Protein AF-A0A0C9UYC2-F1 (afdb_monomer)

Foldseek 3Di:
DVVVVVVCVVPVPPDPDCVVVVVLVVVLCCVPPVVVPVQPPVNSVVVSVVVVVVVCVVPVVVVVPPPDPVND

Radius of gyration: 17.96 Å; Cα contacts (8 Å, |Δi|>4): 13; chains: 1; bounding box: 40×17×50 Å

InterPro domains:
  IPR008906 HAT, C-terminal dimerisation domain [PF05699] (1-51)
  IPR012337 Ribonuclease H-like superfamily [SSF53098] (1-55)

Solvent-accessible surface area (backbone atoms only — not comparable to full-atom values): 4476 Å² total; per-residue (Å²): 112,74,68,60,54,52,50,46,65,60,55,70,74,51,75,91,64,65,63,66,59,51,50,50,53,62,64,42,43,53,59,46,64,72,66,67,40,87,66,50,72,67,61,49,50,53,49,52,51,50,54,49,50,56,52,45,70,75,54,55,63,66,73,80,65,63,77,51,86,86,80,112

Organism: Sphaerobolus stellatus (strain SS14) (NCBI:txid990650)

Structure (mmCIF, N/CA/C/O backbone):
data_AF-A0A0C9UYC2-F1
#
_entry.id   AF-A0A0C9UYC2-F1
#
loop_
_atom_site.group_PDB
_atom_site.id
_atom_site.type_symbol
_atom_site.label_atom_id
_atom_site.label_alt_id
_atom_site.label_comp_id
_atom_site.label_asym_id
_atom_site.label_entity_id
_atom_site.label_seq_id
_atom_site.pdbx_PDB_ins_code
_atom_site.Cartn_x
_atom_site.Cartn_y
_atom_site.Cartn_z
_atom_site.occupancy
_atom_site.B_iso_or_equiv
_atom_site.auth_seq_id
_atom_site.auth_comp_id
_atom_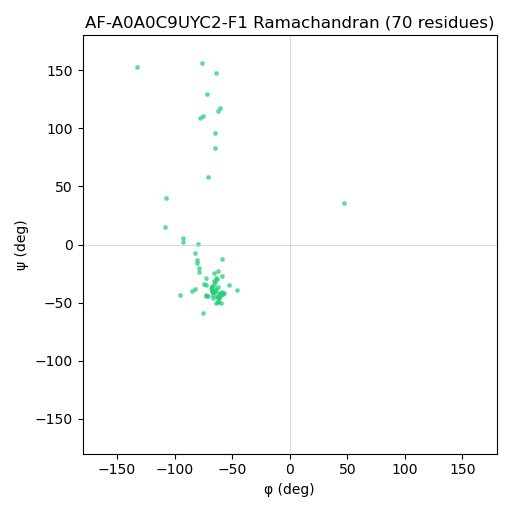site.auth_asym_id
_atom_site.auth_atom_id
_atom_site.pdbx_PDB_model_num
ATOM 1 N N . TYR A 1 1 ? -21.973 -3.333 19.310 1.00 68.81 1 TYR A N 1
ATOM 2 C CA . TYR A 1 1 ? -22.369 -4.044 18.074 1.00 68.81 1 TYR A CA 1
ATOM 3 C C . TYR A 1 1 ? -21.153 -4.707 17.426 1.00 68.81 1 TYR A C 1
ATOM 5 O O . TYR A 1 1 ? -20.537 -4.108 16.549 1.00 68.81 1 TYR A O 1
ATOM 13 N N . PRO A 1 2 ? -20.776 -5.925 17.851 1.00 82.56 2 PRO A N 1
ATOM 14 C CA . PRO A 1 2 ? -19.545 -6.581 17.390 1.00 82.56 2 PRO A CA 1
ATOM 15 C C . PRO A 1 2 ? -19.542 -6.880 15.881 1.00 82.56 2 PRO A C 1
ATOM 17 O O . PRO A 1 2 ? -18.491 -6.852 15.251 1.00 82.56 2 PRO A O 1
ATOM 20 N N . THR A 1 3 ? -20.711 -7.114 15.282 1.00 87.00 3 THR A N 1
ATOM 21 C CA . THR A 1 3 ? -20.851 -7.409 13.847 1.00 87.00 3 THR A CA 1
ATOM 22 C C . THR A 1 3 ? -20.577 -6.192 12.964 1.00 87.00 3 THR A C 1
ATOM 24 O O . THR A 1 3 ? -19.855 -6.297 11.980 1.00 87.00 3 THR A O 1
ATOM 27 N N . ILE A 1 4 ? -21.109 -5.023 13.338 1.00 86.94 4 ILE A N 1
ATOM 28 C CA . ILE A 1 4 ? -20.919 -3.771 12.585 1.00 86.94 4 ILE A CA 1
ATOM 29 C C . ILE A 1 4 ? -19.462 -3.311 12.683 1.00 86.94 4 ILE A C 1
ATOM 31 O O . ILE A 1 4 ? -18.899 -2.846 11.701 1.00 86.94 4 ILE A O 1
ATOM 35 N N . PHE A 1 5 ? -18.837 -3.493 13.849 1.00 84.50 5 PHE A N 1
ATOM 36 C CA . PHE A 1 5 ? -17.428 -3.165 14.051 1.00 84.50 5 PHE A CA 1
ATOM 37 C C . PHE A 1 5 ? -16.505 -3.994 13.145 1.00 84.50 5 PHE A C 1
ATOM 39 O O . PHE A 1 5 ? -15.643 -3.432 12.480 1.00 84.50 5 PHE A O 1
ATOM 46 N N . LYS A 1 6 ? -16.735 -5.311 13.045 1.00 85.81 6 LYS A N 1
ATOM 47 C CA . LYS A 1 6 ? -15.989 -6.179 12.118 1.00 85.81 6 LYS A CA 1
ATOM 48 C C . LYS A 1 6 ? -16.194 -5.769 10.659 1.00 85.81 6 LYS A C 1
ATOM 50 O O . LYS A 1 6 ? -15.225 -5.620 9.932 1.00 85.81 6 LYS A O 1
ATOM 55 N N . LEU A 1 7 ? -17.440 -5.492 10.267 1.00 88.62 7 LEU A N 1
ATOM 56 C CA . LEU A 1 7 ? -17.750 -5.026 8.914 1.00 88.62 7 LEU A CA 1
ATOM 57 C C . LEU A 1 7 ? -17.043 -3.701 8.583 1.00 88.62 7 LEU A C 1
ATOM 59 O O . LEU A 1 7 ? -16.527 -3.534 7.484 1.00 88.62 7 LEU A O 1
ATOM 63 N N . ALA A 1 8 ? -16.999 -2.763 9.530 1.00 86.94 8 ALA A N 1
ATOM 64 C CA . ALA A 1 8 ? -16.304 -1.494 9.350 1.00 86.94 8 ALA A CA 1
ATOM 65 C C . ALA A 1 8 ? -14.790 -1.691 9.178 1.00 86.94 8 ALA A C 1
ATOM 67 O O . ALA A 1 8 ? -14.191 -1.031 8.334 1.00 86.94 8 ALA A O 1
ATOM 68 N N . LEU A 1 9 ? -14.181 -2.620 9.921 1.00 85.75 9 LEU A N 1
ATOM 69 C CA . LEU A 1 9 ? -12.759 -2.944 9.777 1.00 85.75 9 LEU A CA 1
ATOM 70 C C . LEU A 1 9 ? -12.407 -3.541 8.413 1.00 85.75 9 LEU A C 1
ATOM 72 O O . LEU A 1 9 ? -11.294 -3.325 7.956 1.00 85.75 9 LEU A O 1
ATOM 76 N N . ASP A 1 10 ? -13.332 -4.237 7.755 1.00 85.06 10 ASP A N 1
ATOM 77 C CA . ASP A 1 10 ? -13.092 -4.794 6.421 1.00 85.06 10 ASP A CA 1
ATOM 78 C C . ASP A 1 10 ? -13.370 -3.770 5.308 1.00 85.06 10 ASP A C 1
ATOM 80 O O . ASP A 1 10 ? -12.627 -3.673 4.331 1.00 85.06 10 ASP A O 1
ATOM 84 N N . VAL A 1 11 ? -14.436 -2.974 5.455 1.00 84.25 11 VAL A N 1
ATOM 85 C CA . VAL A 1 11 ? -14.915 -2.058 4.406 1.00 84.25 11 VAL A CA 1
ATOM 86 C C . VAL A 1 11 ? -14.149 -0.735 4.382 1.00 84.25 11 VAL A C 1
ATOM 88 O O . VAL A 1 11 ? -13.872 -0.215 3.305 1.00 84.25 11 VAL A O 1
ATOM 91 N N . LEU A 1 12 ? -13.789 -0.169 5.538 1.00 82.88 12 LEU A N 1
ATOM 92 C CA . LEU A 1 12 ? -13.099 1.126 5.603 1.00 82.88 12 LEU A CA 1
ATOM 93 C C . LEU A 1 12 ? -11.686 1.134 4.985 1.00 82.88 12 LEU A C 1
ATOM 95 O O . LEU A 1 12 ? -11.349 2.128 4.342 1.00 82.88 12 LEU A O 1
ATOM 99 N N . PRO A 1 13 ? -10.843 0.092 5.142 1.00 80.69 13 PRO A N 1
ATOM 100 C CA . PRO A 1 13 ? -9.537 0.051 4.488 1.00 80.69 13 PRO A CA 1
ATOM 101 C C . PRO A 1 13 ? -9.605 -0.422 3.032 1.00 80.69 13 PRO A C 1
ATOM 103 O O . PRO A 1 13 ? -8.585 -0.362 2.340 1.00 80.69 13 PRO A O 1
ATOM 106 N N . ALA A 1 14 ? -10.767 -0.882 2.550 1.00 81.44 14 ALA A N 1
ATOM 107 C CA . ALA A 1 14 ? -10.939 -1.238 1.151 1.00 81.44 14 ALA A CA 1
ATOM 108 C C . ALA A 1 14 ? -10.690 0.002 0.284 1.00 81.44 14 ALA A C 1
ATOM 110 O O . ALA A 1 14 ? -11.351 1.037 0.394 1.00 81.44 14 ALA A O 1
ATOM 111 N N . GLN A 1 15 ? -9.670 -0.082 -0.559 1.00 74.81 15 GLN A N 1
ATOM 112 C CA . GLN A 1 15 ? -9.167 1.077 -1.270 1.00 74.81 15 GLN A CA 1
ATOM 113 C C . GLN A 1 15 ? -10.118 1.451 -2.413 1.00 74.81 15 GLN A C 1
ATOM 115 O O . GLN A 1 15 ? -10.236 0.727 -3.395 1.00 74.81 15 GLN A O 1
ATOM 120 N N . GLY A 1 16 ? -10.804 2.590 -2.286 1.00 79.12 16 GLY A N 1
ATOM 121 C CA . GLY A 1 16 ? -11.799 3.047 -3.266 1.00 79.12 16 GLY A CA 1
ATOM 122 C C . GLY A 1 16 ? -11.230 3.714 -4.526 1.00 79.12 16 GLY A C 1
ATOM 123 O O . GLY A 1 16 ? -12.007 4.161 -5.365 1.00 79.12 16 GLY A O 1
ATOM 124 N N . SER A 1 17 ? -9.903 3.834 -4.667 1.00 82.31 17 SER A N 1
ATOM 125 C CA . SER A 1 17 ? -9.265 4.480 -5.825 1.00 82.31 17 SER A CA 1
ATOM 126 C C . SER A 1 17 ? -8.115 3.658 -6.412 1.00 82.31 17 SER A C 1
ATOM 128 O O . SER A 1 17 ? -7.441 2.914 -5.700 1.00 82.31 17 SER A O 1
ATOM 130 N N . SER A 1 18 ? -7.867 3.835 -7.716 1.00 79.69 18 SER A N 1
ATOM 131 C CA . SER A 1 18 ? -6.763 3.212 -8.471 1.00 79.69 18 SER A CA 1
ATOM 132 C C . SER A 1 18 ? -5.412 3.919 -8.301 1.00 79.69 18 SER A C 1
ATOM 134 O O . SER A 1 18 ? -4.369 3.347 -8.613 1.00 79.69 18 SER A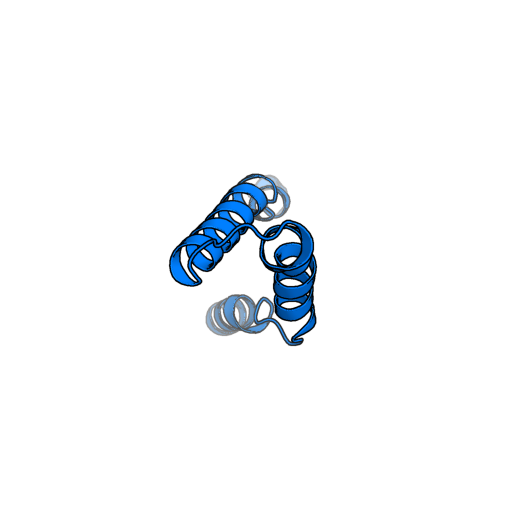 O 1
ATOM 136 N N . VAL A 1 19 ? -5.406 5.132 -7.739 1.00 79.75 19 VAL A N 1
ATOM 137 C CA . VAL A 1 19 ? -4.218 5.973 -7.472 1.00 79.75 19 VAL A CA 1
ATOM 138 C C . VAL A 1 19 ? -3.023 5.236 -6.826 1.00 79.75 19 VAL A C 1
ATOM 140 O O . VAL A 1 19 ? -1.878 5.520 -7.183 1.00 79.75 19 VAL A O 1
ATOM 143 N N . PRO A 1 20 ? -3.207 4.306 -5.873 1.00 75.56 20 PRO A N 1
ATOM 144 C CA . PRO A 1 20 ? -2.111 3.558 -5.253 1.00 75.56 20 PRO A CA 1
ATOM 145 C C . PRO A 1 20 ? -1.420 2.616 -6.239 1.00 75.56 20 PRO A C 1
ATOM 147 O O . PRO A 1 20 ? -0.190 2.540 -6.243 1.00 75.56 20 PRO A O 1
ATOM 150 N N . ALA A 1 21 ? -2.200 1.947 -7.095 1.00 77.94 21 ALA A N 1
ATOM 151 C CA . ALA A 1 21 ? -1.679 1.096 -8.156 1.00 77.94 21 ALA A CA 1
ATOM 152 C C . ALA A 1 21 ? -0.938 1.945 -9.198 1.00 77.94 21 ALA A C 1
ATOM 154 O O . ALA A 1 21 ? 0.209 1.658 -9.529 1.00 77.94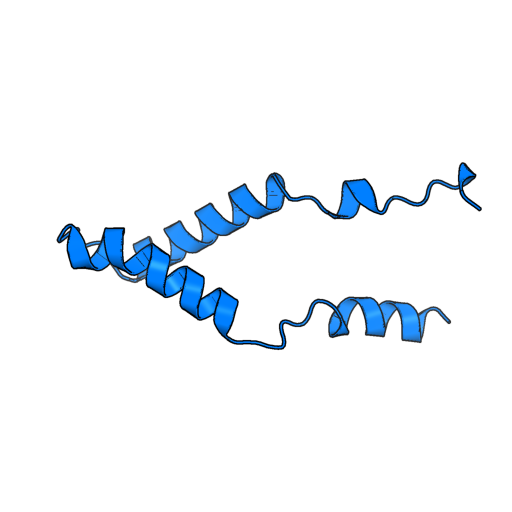 21 ALA A O 1
ATOM 155 N N . GLU A 1 22 ? -1.526 3.063 -9.630 1.00 83.38 22 GLU A N 1
ATOM 156 C CA . GLU A 1 22 ? -0.892 4.013 -10.559 1.00 83.38 22 GLU A CA 1
ATOM 157 C C . GLU A 1 22 ? 0.427 4.573 -10.014 1.00 83.38 22 GLU A C 1
ATOM 159 O O . GLU A 1 22 ? 1.419 4.670 -10.736 1.00 83.38 22 GLU A O 1
ATOM 164 N N . ARG A 1 23 ? 0.483 4.894 -8.716 1.00 82.12 23 ARG A N 1
ATOM 165 C CA . ARG A 1 23 ? 1.712 5.350 -8.057 1.00 82.12 23 ARG A CA 1
ATOM 166 C C . ARG A 1 23 ? 2.775 4.254 -8.019 1.00 82.12 23 ARG A C 1
ATOM 168 O O . ARG A 1 23 ? 3.950 4.560 -8.232 1.00 82.12 23 ARG A O 1
ATOM 175 N N . ALA A 1 24 ? 2.389 3.004 -7.754 1.00 79.00 24 ALA A N 1
ATOM 176 C CA . ALA A 1 24 ? 3.308 1.872 -7.807 1.00 79.00 24 ALA A CA 1
ATOM 177 C C . ALA A 1 24 ? 3.902 1.731 -9.218 1.00 79.00 24 ALA A C 1
ATOM 179 O O . ALA A 1 24 ? 5.127 1.765 -9.348 1.00 79.00 24 ALA A O 1
ATOM 180 N N . PHE A 1 25 ? 3.060 1.732 -10.261 1.00 77.88 25 PHE A N 1
ATOM 181 C CA . PHE A 1 25 ? 3.478 1.662 -11.668 1.00 77.88 25 PHE A CA 1
ATOM 182 C C . PHE A 1 25 ? 4.339 2.852 -12.114 1.00 77.88 25 PHE A C 1
ATOM 184 O O . PHE A 1 25 ? 5.368 2.670 -12.760 1.00 77.88 25 PHE A O 1
ATOM 191 N N . SER A 1 26 ? 3.992 4.079 -11.724 1.00 81.12 26 SER A N 1
ATOM 192 C CA . SER A 1 26 ? 4.800 5.254 -12.063 1.00 81.12 26 SER A CA 1
ATOM 193 C C . SER A 1 26 ? 6.162 5.243 -11.366 1.00 81.12 26 SER A C 1
ATOM 195 O O . SER A 1 26 ? 7.140 5.693 -11.958 1.00 81.12 26 SER A O 1
ATOM 197 N 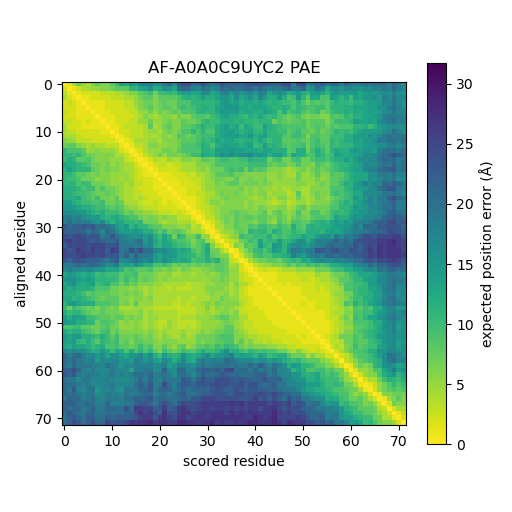N . SER A 1 27 ? 6.245 4.741 -10.127 1.00 77.19 27 SER A N 1
ATOM 198 C CA . SER A 1 27 ? 7.525 4.613 -9.413 1.00 77.19 27 SER A CA 1
ATOM 199 C C . SER A 1 27 ? 8.395 3.486 -9.975 1.00 77.19 27 SER A C 1
ATOM 201 O O . SER A 1 27 ? 9.619 3.549 -9.925 1.00 77.19 27 SER A O 1
ATOM 203 N N . ALA A 1 28 ? 7.743 2.466 -10.525 1.00 73.25 28 ALA A N 1
ATOM 204 C CA . ALA A 1 28 ? 8.340 1.313 -11.172 1.00 73.25 28 ALA A CA 1
ATOM 205 C C . ALA A 1 28 ? 8.949 1.646 -12.545 1.00 73.25 28 ALA A C 1
ATOM 207 O O . ALA A 1 28 ? 9.998 1.109 -12.898 1.00 73.25 28 ALA A O 1
ATOM 208 N N . ALA A 1 29 ? 8.331 2.571 -13.284 1.00 73.69 29 ALA A N 1
ATOM 209 C CA . ALA A 1 29 ? 8.724 2.952 -14.642 1.00 73.69 29 ALA A CA 1
ATOM 210 C C . ALA A 1 29 ? 10.170 3.478 -14.760 1.00 73.69 29 ALA A C 1
ATOM 212 O O . ALA A 1 29 ? 10.797 3.378 -15.818 1.00 73.69 29 ALA A O 1
ATOM 213 N N . GLU A 1 30 ? 10.728 4.048 -13.688 1.00 71.12 30 GLU A N 1
ATOM 214 C CA . GLU A 1 30 ? 12.116 4.515 -13.688 1.00 71.12 30 GLU A CA 1
ATOM 215 C C . GLU A 1 30 ? 13.123 3.358 -13.653 1.00 71.12 30 GLU A C 1
ATOM 217 O O . GLU A 1 30 ? 14.097 3.361 -14.411 1.00 71.12 30 GLU A O 1
ATOM 222 N N . SER A 1 31 ? 12.880 2.360 -12.802 1.00 63.91 31 SER A N 1
ATOM 223 C CA . SER A 1 31 ? 13.743 1.183 -12.681 1.00 63.91 31 SER A CA 1
ATOM 224 C C . SER A 1 31 ? 13.596 0.260 -13.890 1.00 63.91 31 SER A C 1
ATOM 226 O O . SER A 1 31 ? 14.604 -0.164 -14.445 1.00 63.91 31 SER A O 1
ATOM 228 N N . ASP A 1 32 ? 12.365 0.026 -14.337 1.00 63.56 32 ASP A N 1
ATOM 229 C CA . ASP A 1 32 ? 12.037 -0.898 -15.424 1.00 63.56 32 ASP A CA 1
ATOM 230 C C . ASP A 1 32 ? 12.398 -0.324 -16.809 1.00 63.56 32 ASP A C 1
ATOM 232 O O . ASP A 1 32 ? 13.255 -0.842 -17.525 1.00 63.56 32 ASP A O 1
ATOM 236 N N . THR A 1 33 ? 11.830 0.828 -17.177 1.00 60.78 33 THR A N 1
ATOM 237 C CA . THR A 1 33 ? 11.885 1.309 -18.567 1.00 60.78 33 THR A CA 1
ATOM 238 C C . THR A 1 33 ? 13.028 2.296 -18.823 1.00 60.78 33 THR A C 1
ATOM 240 O O . THR A 1 33 ? 13.725 2.200 -19.837 1.00 60.78 33 THR A O 1
ATOM 243 N N . LYS A 1 34 ? 13.264 3.260 -17.917 1.00 60.16 34 LYS A N 1
ATOM 244 C CA . LYS A 1 34 ? 14.235 4.352 -18.158 1.00 60.16 34 LYS A CA 1
ATOM 245 C C . LYS A 1 34 ? 15.695 3.917 -18.063 1.00 60.16 34 LYS A C 1
ATOM 247 O O . LYS A 1 34 ? 16.523 4.448 -18.801 1.00 60.16 34 LYS A O 1
ATOM 252 N N . ARG A 1 35 ? 16.032 2.964 -17.187 1.00 62.34 35 ARG A N 1
ATOM 253 C CA . ARG A 1 35 ? 17.419 2.479 -17.042 1.00 62.34 35 ARG A CA 1
ATOM 254 C C . ARG A 1 35 ? 17.752 1.257 -17.905 1.00 62.34 35 ARG A C 1
ATOM 256 O O . ARG A 1 35 ? 18.863 0.751 -17.784 1.00 62.34 35 ARG A O 1
ATOM 263 N N . ARG A 1 36 ? 16.837 0.804 -18.782 1.00 60.78 36 ARG A N 1
ATOM 264 C CA . ARG A 1 36 ? 16.976 -0.434 -19.583 1.00 60.78 36 ARG A CA 1
ATOM 265 C C . ARG A 1 36 ? 17.432 -1.630 -18.741 1.00 60.78 36 ARG A C 1
ATOM 267 O O . ARG A 1 36 ? 18.234 -2.446 -19.194 1.00 60.78 36 ARG A O 1
ATOM 274 N N . SER A 1 37 ? 16.972 -1.706 -17.496 1.00 63.94 37 SER A N 1
ATOM 275 C CA . SER A 1 37 ? 17.214 -2.900 -16.708 1.00 63.94 37 SER A CA 1
ATOM 276 C C . SER A 1 37 ? 16.197 -3.913 -17.216 1.00 63.94 37 SER A C 1
ATOM 278 O O . SER A 1 37 ? 15.000 -3.714 -17.075 1.00 63.94 37 SER A O 1
ATOM 280 N N . CYS A 1 38 ? 16.639 -4.937 -17.943 1.00 67.06 38 CYS A N 1
ATOM 281 C CA . CYS A 1 38 ? 15.763 -6.012 -18.414 1.00 67.06 38 CYS A CA 1
ATOM 282 C C . CYS A 1 38 ? 15.332 -6.886 -17.223 1.00 67.06 38 CYS A C 1
ATOM 284 O O . CYS A 1 38 ? 15.648 -8.073 -17.164 1.00 67.06 38 CYS A O 1
ATOM 286 N N . ILE A 1 39 ? 14.697 -6.273 -16.228 1.00 74.50 39 ILE A N 1
ATOM 287 C CA . ILE A 1 39 ? 14.137 -6.943 -15.068 1.00 74.50 39 ILE A CA 1
ATOM 288 C C . ILE A 1 39 ? 12.912 -7.697 -15.571 1.00 74.50 39 ILE A C 1
ATOM 290 O O . ILE A 1 39 ? 12.082 -7.161 -16.302 1.00 74.50 39 ILE A O 1
ATOM 294 N N . SER A 1 40 ? 12.829 -8.984 -15.242 1.00 81.94 40 SER A N 1
ATOM 295 C CA . SER A 1 40 ? 11.662 -9.771 -15.620 1.00 81.94 40 SER A CA 1
ATOM 296 C C . SER A 1 40 ? 10.419 -9.218 -14.907 1.00 81.94 40 SER A C 1
ATOM 298 O O . SER A 1 40 ? 10.524 -8.775 -13.760 1.00 81.94 40 SER A O 1
ATOM 300 N N . PRO A 1 41 ? 9.227 -9.285 -15.525 1.00 80.44 41 PRO A N 1
ATOM 301 C CA . PRO A 1 41 ? 7.989 -8.832 -14.885 1.00 80.44 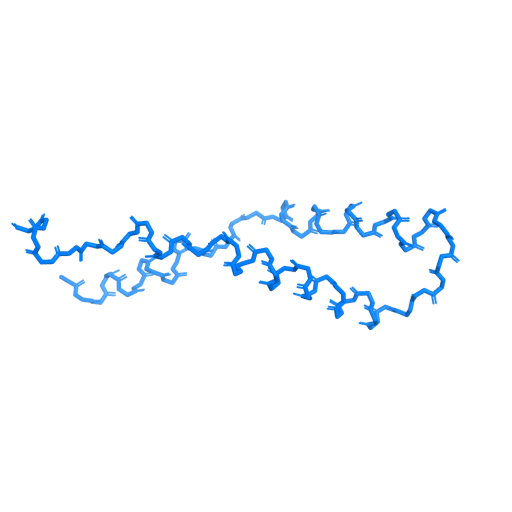41 PRO A CA 1
ATOM 302 C C . PRO A 1 41 ? 7.765 -9.454 -13.497 1.00 80.44 41 PRO A C 1
ATOM 304 O O . PRO A 1 41 ? 7.308 -8.777 -12.583 1.00 80.44 41 PRO A O 1
ATOM 307 N N . ILE A 1 42 ? 8.172 -10.716 -13.330 1.00 85.19 42 ILE A N 1
ATOM 308 C CA . ILE A 1 42 ? 8.094 -11.465 -12.068 1.00 85.19 42 ILE A CA 1
ATOM 309 C C . ILE A 1 42 ? 8.985 -10.825 -10.997 1.00 85.19 42 ILE A C 1
ATOM 311 O O . ILE A 1 42 ? 8.520 -10.522 -9.903 1.00 85.19 42 ILE A O 1
ATOM 315 N N . LEU A 1 43 ? 10.255 -10.558 -11.321 1.00 84.81 43 LEU A N 1
ATOM 316 C CA . LEU A 1 43 ? 11.190 -9.943 -10.377 1.00 84.81 43 LEU A CA 1
ATOM 317 C C . LEU A 1 43 ? 10.754 -8.518 -10.005 1.00 84.81 43 LEU A C 1
ATOM 319 O O . LEU A 1 43 ? 10.965 -8.065 -8.881 1.00 84.81 43 LEU A O 1
ATOM 323 N N . MET A 1 44 ? 10.121 -7.810 -10.941 1.00 84.69 44 MET A N 1
ATOM 324 C CA . MET A 1 44 ? 9.582 -6.481 -10.690 1.00 84.69 44 MET A CA 1
ATOM 325 C C . MET A 1 44 ? 8.416 -6.506 -9.696 1.00 84.69 44 MET A C 1
ATOM 327 O O . MET A 1 44 ? 8.361 -5.673 -8.790 1.00 84.69 44 MET A O 1
ATOM 331 N N . GLU A 1 45 ? 7.504 -7.466 -9.841 1.00 85.06 45 GLU A N 1
ATOM 332 C CA . GLU A 1 45 ? 6.387 -7.672 -8.920 1.00 85.06 45 GLU A CA 1
ATOM 333 C C . GLU A 1 45 ? 6.882 -8.014 -7.510 1.00 85.06 45 GLU A C 1
ATOM 335 O O . GLU A 1 45 ? 6.497 -7.349 -6.545 1.00 85.06 45 GLU A O 1
ATOM 340 N N . GLU A 1 46 ? 7.813 -8.964 -7.396 1.00 89.44 46 GLU A N 1
ATOM 341 C CA . GLU A 1 46 ? 8.444 -9.327 -6.122 1.00 89.44 46 GLU A CA 1
ATOM 342 C C . GLU A 1 46 ? 9.113 -8.119 -5.451 1.00 89.44 46 GLU A C 1
ATOM 344 O O . GLU A 1 46 ? 8.963 -7.905 -4.245 1.00 89.44 46 GLU A O 1
ATOM 349 N N . LEU A 1 47 ? 9.796 -7.273 -6.229 1.00 86.94 47 LEU A N 1
ATOM 350 C CA . LEU A 1 47 ? 10.446 -6.072 -5.710 1.00 86.94 47 LEU A CA 1
ATOM 351 C C . LEU A 1 47 ? 9.435 -5.030 -5.211 1.00 86.94 47 LEU A C 1
ATOM 353 O O . LEU A 1 47 ? 9.657 -4.405 -4.169 1.00 86.94 47 LEU A O 1
ATOM 357 N N . GLN A 1 48 ? 8.320 -4.830 -5.920 1.00 86.38 48 GLN A N 1
ATOM 358 C CA . GLN A 1 48 ? 7.266 -3.923 -5.455 1.00 86.38 48 G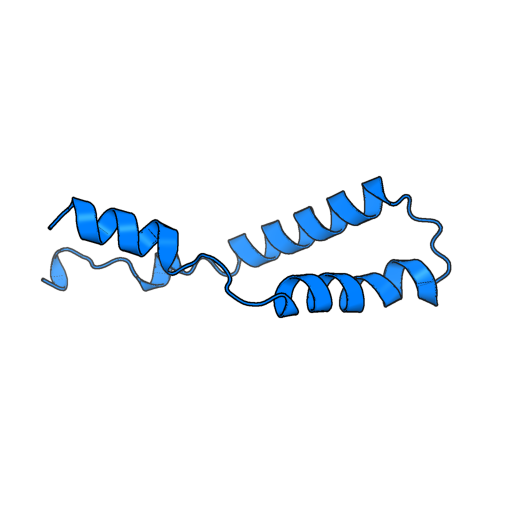LN A CA 1
ATOM 359 C C . GLN A 1 48 ? 6.568 -4.458 -4.198 1.00 86.38 48 GLN A C 1
ATOM 361 O O . GLN A 1 48 ? 6.286 -3.671 -3.290 1.00 86.38 48 GLN A O 1
ATOM 366 N N . LEU A 1 49 ? 6.351 -5.774 -4.095 1.00 88.19 49 LEU A N 1
ATOM 367 C CA . LEU A 1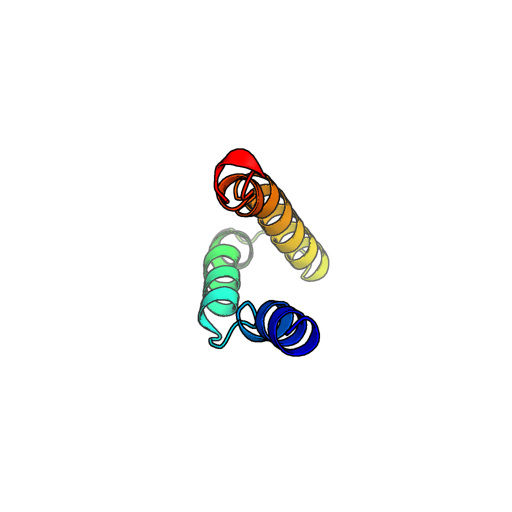 49 ? 5.826 -6.414 -2.886 1.00 88.19 49 LEU A CA 1
ATOM 368 C C . LEU A 1 49 ? 6.782 -6.246 -1.701 1.00 88.19 49 LEU A C 1
ATOM 370 O O . LEU A 1 49 ? 6.344 -5.852 -0.620 1.00 88.19 49 LEU A O 1
ATOM 374 N N . LEU A 1 50 ? 8.085 -6.457 -1.906 1.00 88.44 50 LEU A N 1
ATOM 375 C CA . LEU A 1 50 ? 9.105 -6.257 -0.875 1.00 88.44 50 LEU A CA 1
ATOM 376 C C . LEU A 1 50 ? 9.151 -4.797 -0.406 1.00 88.44 50 LEU A C 1
ATOM 378 O O . LEU A 1 50 ? 9.132 -4.523 0.794 1.00 88.44 50 LEU A O 1
ATOM 382 N N . LYS A 1 51 ? 9.140 -3.845 -1.345 1.00 86.19 51 LYS A N 1
ATOM 383 C CA . LYS A 1 51 ? 9.081 -2.405 -1.049 1.00 86.19 51 LYS A CA 1
ATOM 384 C C . LYS A 1 51 ? 7.837 -2.050 -0.236 1.00 86.19 51 LYS A C 1
ATOM 386 O O . LYS A 1 51 ? 7.914 -1.256 0.701 1.00 86.19 51 LYS A O 1
ATOM 391 N N . TYR A 1 52 ? 6.689 -2.622 -0.592 1.00 83.94 52 TYR A N 1
ATOM 392 C CA . TYR A 1 52 ? 5.447 -2.414 0.141 1.00 83.94 52 TYR A CA 1
ATOM 393 C C . TYR A 1 52 ? 5.498 -3.027 1.544 1.00 83.94 52 TYR A C 1
ATOM 395 O O . TYR A 1 52 ? 5.061 -2.383 2.495 1.00 83.94 52 TYR A O 1
ATOM 403 N N . TYR A 1 53 ? 6.074 -4.221 1.692 1.00 85.44 53 TYR A N 1
ATOM 404 C CA . TYR A 1 53 ? 6.225 -4.898 2.977 1.00 85.44 53 TYR A CA 1
ATOM 405 C C . TYR A 1 53 ? 7.096 -4.093 3.949 1.00 85.44 53 TYR A C 1
ATOM 407 O O . TYR A 1 53 ? 6.653 -3.800 5.056 1.00 85.44 53 TYR A O 1
ATOM 415 N N . VAL A 1 54 ? 8.274 -3.641 3.504 1.00 84.19 54 VAL A N 1
ATOM 416 C CA . VAL A 1 54 ? 9.173 -2.792 4.309 1.00 84.19 54 VAL A CA 1
ATOM 417 C C . VAL A 1 54 ? 8.480 -1.488 4.715 1.00 84.19 54 VAL A C 1
ATOM 419 O O . VAL A 1 54 ? 8.509 -1.080 5.875 1.00 84.19 54 VAL A O 1
ATOM 422 N N . LYS A 1 55 ? 7.762 -0.856 3.782 1.00 81.69 55 LYS A N 1
ATOM 423 C CA . LYS A 1 55 ? 7.007 0.362 4.083 1.00 81.69 55 LYS A CA 1
ATOM 424 C C . LYS A 1 55 ? 5.856 0.117 5.064 1.00 81.69 55 LYS A C 1
ATOM 426 O O . LYS A 1 55 ? 5.551 0.991 5.866 1.00 81.69 55 LYS A O 1
ATOM 431 N N . ARG A 1 56 ? 5.195 -1.043 5.012 1.00 76.62 56 ARG A N 1
ATOM 432 C CA . ARG A 1 56 ? 4.153 -1.412 5.983 1.00 76.62 56 ARG A CA 1
ATOM 433 C C . ARG A 1 56 ? 4.720 -1.631 7.376 1.00 76.62 56 ARG A C 1
ATOM 435 O O . ARG A 1 56 ? 4.080 -1.201 8.324 1.00 76.62 56 ARG A O 1
ATOM 442 N N . THR A 1 57 ? 5.891 -2.256 7.496 1.00 71.12 57 THR A N 1
ATOM 443 C CA . THR A 1 57 ? 6.545 -2.450 8.799 1.00 71.12 57 THR A CA 1
ATOM 444 C C . THR A 1 57 ? 6.970 -1.129 9.440 1.00 71.12 57 THR A C 1
ATOM 446 O O . THR A 1 57 ? 6.930 -1.008 10.655 1.00 71.12 57 THR A O 1
ATOM 449 N N . GLU A 1 58 ? 7.315 -0.117 8.639 1.00 63.81 58 GLU A N 1
ATOM 450 C CA . GLU A 1 58 ? 7.598 1.240 9.138 1.00 63.81 58 GL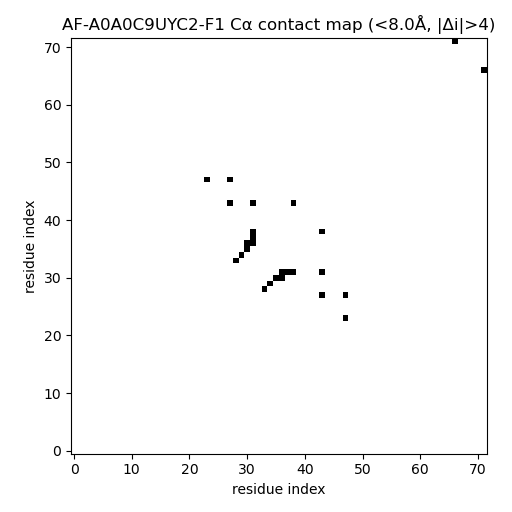U A CA 1
ATOM 451 C C . GLU A 1 58 ? 6.328 2.052 9.449 1.00 63.81 58 GLU A C 1
ATOM 453 O O . GLU A 1 58 ? 6.368 3.000 10.229 1.00 63.81 58 GLU A O 1
ATOM 458 N N . LEU A 1 59 ? 5.196 1.703 8.832 1.00 60.31 59 LEU A N 1
ATOM 459 C CA . LEU A 1 59 ? 3.905 2.378 8.977 1.00 60.31 59 LEU A CA 1
ATOM 460 C C . LEU A 1 59 ? 2.923 1.538 9.794 1.00 60.31 59 LEU A C 1
ATOM 462 O O . LEU A 1 59 ? 1.750 1.479 9.428 1.00 60.31 59 LEU A O 1
ATOM 466 N N . ASP A 1 60 ? 3.367 0.871 10.861 1.00 58.81 60 ASP A N 1
ATOM 467 C CA . ASP A 1 60 ? 2.469 0.107 11.729 1.00 58.81 60 ASP A CA 1
ATOM 468 C C . ASP A 1 60 ? 1.482 1.061 12.435 1.00 58.81 60 ASP A C 1
ATOM 470 O O . ASP A 1 60 ? 1.684 1.544 13.546 1.00 58.81 60 ASP A O 1
ATOM 474 N N . LEU A 1 61 ? 0.406 1.415 11.726 1.00 56.09 61 LEU A N 1
ATOM 475 C CA . LEU A 1 61 ? -0.624 2.356 12.165 1.00 56.09 61 LEU A CA 1
ATOM 476 C C . LEU A 1 61 ? -1.339 1.829 13.411 1.00 56.09 61 LEU A C 1
ATOM 478 O O . LEU A 1 61 ? -1.889 2.613 14.177 1.00 56.09 61 LEU A O 1
ATOM 482 N N . THR A 1 62 ? -1.307 0.515 13.622 1.00 55.66 62 THR A N 1
ATOM 483 C CA . THR A 1 62 ? -1.883 -0.187 14.766 1.00 55.66 62 THR A CA 1
ATOM 484 C C . THR A 1 62 ? -1.194 0.151 16.088 1.00 55.66 62 THR A C 1
ATOM 486 O O . THR A 1 62 ? -1.851 0.098 17.125 1.00 55.66 62 THR A O 1
ATOM 489 N N . GLU A 1 63 ? 0.070 0.593 16.074 1.00 58.25 63 GLU A N 1
ATOM 490 C CA . GLU A 1 63 ? 0.736 1.125 17.274 1.00 58.25 63 GLU A CA 1
ATOM 491 C C . GLU A 1 63 ? 0.037 2.386 17.799 1.00 58.25 63 GLU A C 1
ATOM 493 O O . GLU A 1 63 ? -0.096 2.571 19.005 1.00 58.25 63 GLU A O 1
ATOM 498 N N . LYS A 1 64 ? -0.466 3.238 16.896 1.00 57.44 64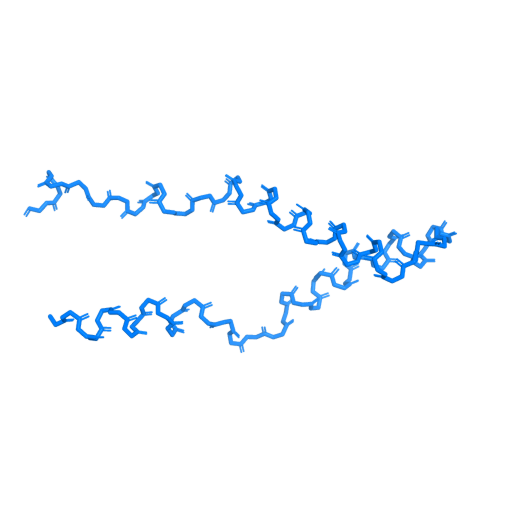 LYS A N 1
ATOM 499 C CA . LYS A 1 64 ? -1.078 4.527 17.248 1.00 57.44 64 LYS A CA 1
ATOM 500 C C . LYS A 1 64 ? -2.518 4.405 17.761 1.00 57.44 64 LYS A C 1
ATOM 502 O O . LYS A 1 64 ? -3.002 5.324 18.413 1.00 57.44 64 LYS A O 1
ATOM 507 N N . TRP A 1 65 ? -3.200 3.299 17.460 1.00 55.91 65 TRP A N 1
ATOM 508 C CA . TRP A 1 65 ? -4.604 3.062 17.822 1.00 55.91 65 TRP A CA 1
ATOM 509 C C . TRP A 1 65 ? -4.785 2.005 18.920 1.00 55.91 65 TRP A C 1
ATOM 511 O O . TRP A 1 65 ? -5.903 1.521 19.106 1.00 55.91 65 TRP A O 1
ATOM 521 N N . ARG A 1 66 ? -3.730 1.628 19.660 1.00 57.09 66 ARG A N 1
ATOM 522 C CA . ARG A 1 66 ? -3.925 0.877 20.909 1.00 57.09 66 ARG A CA 1
ATOM 523 C C . ARG A 1 66 ? -4.665 1.780 21.899 1.00 57.09 66 ARG A C 1
ATOM 525 O O . ARG A 1 66 ? -4.035 2.585 22.570 1.00 57.09 66 ARG A O 1
ATOM 532 N N . CYS A 1 67 ? -5.988 1.654 21.984 1.00 55.56 67 CYS A N 1
ATOM 533 C CA . CYS A 1 67 ? -6.701 2.053 23.194 1.00 55.56 67 CYS A CA 1
ATOM 534 C C . CYS A 1 67 ? -6.176 1.169 24.321 1.00 55.56 67 CYS A C 1
ATOM 536 O O . CYS A 1 67 ? -6.361 -0.051 24.272 1.00 55.56 67 CYS A O 1
ATOM 538 N N . ASN A 1 68 ? -5.505 1.768 25.300 1.00 61.59 68 ASN A N 1
ATOM 539 C CA . ASN A 1 68 ? -5.252 1.065 26.547 1.00 61.59 68 ASN A CA 1
ATOM 540 C C . ASN A 1 68 ? -6.551 1.047 27.362 1.00 61.59 68 ASN A C 1
ATOM 542 O O . ASN A 1 68 ? -7.411 1.911 27.193 1.00 61.59 68 ASN A O 1
ATOM 546 N N . GLU A 1 69 ? -6.695 0.082 28.273 1.00 60.12 69 GLU A N 1
ATOM 547 C CA . GLU A 1 69 ? -7.804 0.062 29.247 1.00 60.12 69 GLU A CA 1
ATOM 548 C C . GLU A 1 69 ? -7.832 1.316 30.142 1.00 60.12 69 GLU A C 1
ATOM 550 O O . GLU A 1 69 ? -8.828 1.568 30.805 1.00 60.12 69 GLU A O 1
ATOM 555 N N . GLU A 1 70 ? -6.763 2.116 30.122 1.00 60.84 70 GLU A N 1
ATOM 556 C CA . GLU A 1 70 ? -6.622 3.395 30.824 1.00 60.84 70 GLU A CA 1
ATOM 557 C C . GLU A 1 70 ? -7.292 4.580 30.096 1.00 60.84 70 GLU A C 1
ATOM 559 O O . GLU A 1 70 ? -7.509 5.623 30.710 1.00 60.84 70 GLU A O 1
ATOM 564 N N . ASP A 1 71 ? -7.628 4.431 28.807 1.00 56.75 71 ASP A N 1
ATOM 565 C CA . ASP A 1 71 ? -8.317 5.451 27.996 1.00 56.75 71 ASP A CA 1
ATOM 566 C C . ASP A 1 71 ? -9.855 5.288 28.005 1.00 56.75 71 ASP A C 1
ATOM 568 O O . ASP A 1 71 ? -10.562 6.023 27.304 1.00 56.75 71 ASP A O 1
ATOM 572 N N . LEU A 1 72 ? -10.368 4.299 28.754 1.00 53.16 72 LEU A N 1
ATOM 573 C CA . LEU A 1 72 ? -11.793 3.979 28.919 1.00 53.16 72 LEU A CA 1
ATOM 574 C C . LEU A 1 72 ? -12.339 4.523 30.249 1.00 53.16 72 LEU A C 1
ATOM 576 O O . LEU A 1 72 ? -13.505 4.981 30.244 1.00 53.16 72 LEU A O 1
#

Mean predicted aligned error: 11.14 Å

Sequence (72 aa):
YPTIFKLALDVLPAQGSSVPAERAFSSAAESDTKRRSCISPILMEELQLLKYYVKRTELDLTEKWRCNEEDL

pLDDT: mean 74.7, std 11.23, range [53.16, 89.44]

Secondary structure (DSSP, 8-state):
-HHHHHHHHHHTTS---SHHHHHHHHHHHIIIIITT----HHHHHHHHHHHHHHHHHHT-GGGTT---GGG-